Protein AF-A0A969ATD2-F1 (afdb_monomer)

Structure (mmCIF, N/CA/C/O backbone):
data_AF-A0A969ATD2-F1
#
_entry.id   AF-A0A969ATD2-F1
#
loop_
_atom_site.group_PDB
_atom_site.id
_atom_site.type_symbol
_atom_site.label_atom_id
_atom_site.label_alt_id
_atom_site.label_comp_id
_atom_site.label_asym_id
_atom_site.label_entity_id
_atom_site.label_seq_id
_atom_site.pdbx_PDB_ins_code
_atom_site.Cartn_x
_atom_site.Cartn_y
_atom_site.Cartn_z
_atom_site.occupancy
_atom_site.B_iso_or_equiv
_atom_site.auth_seq_id
_atom_site.auth_comp_id
_atom_site.auth_asym_id
_atom_site.auth_atom_id
_atom_site.pdbx_PDB_model_num
ATOM 1 N N . MET A 1 1 ? -11.709 9.352 9.802 1.00 92.75 1 MET A N 1
ATOM 2 C CA . MET A 1 1 ? -10.950 9.901 8.659 1.00 92.75 1 MET A CA 1
ATOM 3 C C . MET A 1 1 ? -9.500 9.445 8.725 1.00 92.75 1 MET A C 1
ATOM 5 O O . MET A 1 1 ? -8.956 9.326 9.821 1.00 92.75 1 MET A O 1
ATOM 9 N N . LEU A 1 2 ? -8.888 9.195 7.565 1.00 94.12 2 LEU A N 1
ATOM 10 C CA . LEU A 1 2 ? -7.448 8.973 7.433 1.00 94.12 2 LEU A CA 1
ATOM 11 C C . LEU A 1 2 ? -6.781 10.254 6.930 1.00 94.12 2 LEU A C 1
ATOM 13 O O . LEU A 1 2 ? -7.266 10.883 5.994 1.00 94.12 2 LEU A O 1
ATOM 17 N N . LEU A 1 3 ? -5.683 10.639 7.572 1.00 92.75 3 LEU A N 1
ATOM 18 C CA . LEU A 1 3 ? -4.898 11.820 7.231 1.00 92.75 3 LEU A CA 1
ATOM 19 C C . LEU A 1 3 ? -3.504 11.380 6.789 1.00 92.75 3 LEU A C 1
ATOM 21 O O . LEU A 1 3 ? -2.813 10.688 7.539 1.00 92.75 3 LEU A O 1
ATOM 25 N N . PHE A 1 4 ? -3.084 11.806 5.601 1.00 90.38 4 PHE A N 1
ATOM 26 C CA . PHE A 1 4 ? -1.745 11.556 5.073 1.00 90.38 4 PHE A CA 1
ATOM 27 C C . PHE A 1 4 ? -0.876 12.792 5.283 1.00 90.38 4 PHE A C 1
ATOM 29 O O . PHE A 1 4 ? -1.311 13.917 5.040 1.00 90.38 4 PHE A O 1
ATOM 36 N N . TYR A 1 5 ? 0.355 12.585 5.737 1.00 88.38 5 TYR A N 1
ATOM 37 C CA . TYR A 1 5 ? 1.335 13.650 5.898 1.00 88.38 5 TYR A CA 1
ATOM 38 C C . TYR A 1 5 ? 2.666 13.217 5.294 1.00 88.38 5 TYR A C 1
ATOM 40 O O . TYR A 1 5 ? 3.132 12.094 5.507 1.00 88.38 5 TYR A O 1
ATOM 48 N N . GLY A 1 6 ? 3.292 14.110 4.541 1.00 83.31 6 GLY A N 1
ATOM 49 C CA . GLY A 1 6 ? 4.495 13.809 3.783 1.00 83.31 6 GLY A CA 1
ATOM 50 C C . GLY A 1 6 ? 5.246 15.067 3.368 1.00 83.31 6 GLY A C 1
ATOM 51 O O . GLY A 1 6 ? 4.828 16.176 3.703 1.00 83.31 6 GLY A O 1
ATOM 52 N N . PRO A 1 7 ? 6.382 14.891 2.677 1.00 73.69 7 PRO A N 1
ATOM 53 C CA . PRO A 1 7 ? 7.202 16.002 2.212 1.00 73.69 7 PRO A CA 1
ATOM 54 C C . PRO A 1 7 ? 6.536 16.820 1.094 1.00 73.69 7 PRO A C 1
ATOM 56 O O . PRO A 1 7 ? 6.965 17.945 0.849 1.00 73.69 7 PRO A O 1
ATOM 59 N N . ASP A 1 8 ? 5.502 16.293 0.428 1.00 73.50 8 ASP A N 1
ATOM 60 C CA . ASP A 1 8 ? 4.806 16.977 -0.661 1.00 73.50 8 ASP A CA 1
ATOM 61 C C . ASP A 1 8 ? 3.296 16.662 -0.722 1.00 73.50 8 ASP A C 1
ATOM 63 O O . ASP A 1 8 ? 2.748 15.960 0.126 1.00 73.50 8 ASP A O 1
ATOM 67 N N . TYR A 1 9 ? 2.610 17.237 -1.717 1.00 66.38 9 TYR A N 1
ATOM 68 C CA . TYR A 1 9 ? 1.162 17.108 -1.932 1.00 66.38 9 TYR A CA 1
ATOM 69 C C . TYR A 1 9 ? 0.752 15.865 -2.743 1.00 66.38 9 TYR A C 1
ATOM 71 O O . TYR A 1 9 ? -0.420 15.731 -3.088 1.00 66.38 9 TYR A O 1
ATOM 79 N N . SER A 1 10 ? 1.698 14.993 -3.101 1.00 63.12 10 SER A N 1
ATOM 80 C CA . SER A 1 10 ? 1.471 13.846 -3.994 1.00 63.12 10 SER A CA 1
ATOM 81 C C . SER A 1 10 ? 1.462 12.491 -3.279 1.00 63.12 10 SER A C 1
ATOM 83 O O . SER A 1 10 ? 1.109 11.487 -3.890 1.00 63.12 10 SER A O 1
ATOM 85 N N . GLY A 1 11 ? 1.817 12.453 -1.992 1.00 71.12 11 GLY A N 1
ATOM 86 C CA . GLY A 1 11 ? 1.768 11.256 -1.156 1.00 71.12 11 GLY A CA 1
ATOM 87 C C . GLY A 1 11 ? 2.264 11.519 0.268 1.00 71.12 11 GLY A C 1
ATOM 88 O O . GLY A 1 11 ? 2.776 12.593 0.584 1.00 71.12 11 GLY A O 1
ATOM 89 N N . GLY A 1 12 ? 2.107 10.531 1.153 1.00 87.38 12 GLY A N 1
ATOM 90 C CA . GLY A 1 12 ? 2.513 10.631 2.561 1.00 87.38 12 GLY A CA 1
ATOM 91 C C . GLY A 1 12 ? 3.560 9.598 2.969 1.00 87.38 12 GLY A C 1
ATOM 92 O O . GLY A 1 12 ? 3.557 8.483 2.464 1.00 87.38 12 GLY A O 1
ATOM 93 N N . THR A 1 13 ? 4.419 9.925 3.934 1.00 91.50 13 THR A N 1
ATOM 94 C CA . THR A 1 13 ? 5.229 8.924 4.667 1.00 91.50 13 THR A CA 1
ATOM 95 C C . THR A 1 13 ? 4.660 8.639 6.053 1.00 91.50 13 THR A C 1
ATOM 97 O O . THR A 1 13 ? 5.118 7.735 6.745 1.00 91.50 13 THR A O 1
ATOM 100 N N . ARG A 1 14 ? 3.645 9.396 6.474 1.00 93.81 14 ARG A N 1
ATOM 101 C CA . ARG A 1 14 ? 2.952 9.236 7.750 1.00 93.81 14 ARG A CA 1
ATOM 102 C C . ARG A 1 14 ? 1.453 9.180 7.509 1.00 93.81 14 ARG A C 1
ATOM 104 O O . ARG A 1 14 ? 0.927 9.903 6.662 1.00 93.81 14 ARG A O 1
ATOM 111 N N . LEU A 1 15 ? 0.777 8.339 8.281 1.00 94.50 15 LEU A N 1
ATOM 112 C CA . LEU A 1 15 ? -0.668 8.163 8.230 1.00 94.50 15 LEU A CA 1
ATOM 113 C C . LEU A 1 15 ? -1.242 8.231 9.638 1.00 94.50 15 LEU A C 1
ATOM 115 O O . LEU A 1 15 ? -0.754 7.554 10.545 1.00 94.50 15 LEU A O 1
ATOM 119 N N . TYR A 1 16 ? -2.305 9.013 9.806 1.00 95.50 16 TYR A N 1
ATOM 120 C CA . TYR A 1 16 ? -2.999 9.175 11.077 1.00 95.50 16 TYR A CA 1
ATOM 121 C C . TYR A 1 16 ? -4.475 8.804 10.957 1.00 95.50 16 TYR A C 1
ATOM 123 O O . TYR A 1 16 ? -5.169 9.249 10.045 1.00 95.50 16 TYR A O 1
ATOM 131 N N . GLY A 1 17 ? -4.950 8.001 11.906 1.00 96.56 17 GLY A N 1
ATOM 132 C CA . GLY A 1 17 ? -6.370 7.767 12.125 1.00 96.56 17 GLY A CA 1
ATOM 133 C C . GLY A 1 17 ? -6.936 8.849 13.036 1.00 96.56 17 GLY A C 1
ATOM 134 O O . GLY A 1 17 ? -6.411 9.083 14.129 1.00 96.56 17 GLY A O 1
ATOM 135 N N . TYR A 1 18 ? -8.009 9.493 12.594 1.00 96.12 18 TYR A N 1
ATOM 136 C CA . TYR A 1 18 ? -8.690 10.555 13.325 1.00 96.12 18 TYR A CA 1
ATOM 137 C C . TYR A 1 18 ? -10.193 10.284 13.382 1.00 96.12 18 TYR A C 1
ATOM 139 O O . TYR A 1 18 ? -10.817 9.979 12.360 1.00 96.12 18 TYR A O 1
ATOM 147 N N . ASP A 1 19 ? -10.772 10.397 14.573 1.00 94.56 19 ASP A N 1
ATOM 148 C CA . ASP A 1 19 ? -12.217 10.371 14.771 1.00 94.56 19 ASP A CA 1
ATOM 149 C C . ASP A 1 19 ? -12.763 11.795 14.641 1.00 94.56 19 ASP A C 1
ATOM 151 O O . ASP A 1 19 ? -12.475 12.664 15.462 1.00 94.56 19 ASP A O 1
ATOM 155 N N . GLU A 1 20 ? -13.537 12.036 13.585 1.00 93.19 20 GLU A N 1
ATOM 156 C CA . GLU A 1 20 ? -14.122 13.350 13.311 1.00 93.19 20 GLU A CA 1
ATOM 157 C C . GLU A 1 20 ? -15.238 13.719 14.286 1.00 93.19 20 GLU A C 1
ATOM 159 O O . GLU A 1 20 ? -15.410 14.898 14.593 1.00 93.19 20 GLU A O 1
ATOM 164 N N . ALA A 1 21 ? -15.990 12.733 14.780 1.00 95.06 21 ALA A N 1
ATOM 165 C CA . ALA A 1 21 ? -17.143 12.982 15.634 1.00 95.06 21 ALA A CA 1
ATOM 166 C C . ALA A 1 21 ? -16.700 13.433 17.027 1.00 95.06 21 ALA A C 1
ATOM 168 O O . ALA A 1 21 ? -17.289 14.342 17.612 1.00 95.06 21 ALA A O 1
ATOM 169 N N . THR A 1 22 ? -15.647 12.809 17.550 1.00 96.62 22 THR A N 1
ATOM 170 C CA . THR A 1 22 ? -15.077 13.143 18.863 1.00 96.62 22 THR A CA 1
ATOM 171 C C . THR A 1 22 ? -13.928 14.141 18.781 1.00 96.62 22 THR A C 1
ATOM 173 O O . THR A 1 22 ? -13.467 14.627 19.812 1.00 96.62 22 THR A O 1
ATOM 176 N N . GLN A 1 23 ? -13.457 14.442 17.571 1.00 94.38 23 GLN A N 1
ATOM 177 C CA . GLN A 1 23 ? -12.262 15.232 17.305 1.00 94.38 23 GLN A CA 1
ATOM 178 C C . GLN A 1 23 ? -10.976 14.663 17.930 1.00 94.38 23 GLN A C 1
ATOM 180 O O . GLN A 1 23 ? -10.060 15.411 18.283 1.00 94.38 23 GLN A O 1
ATOM 185 N N . THR A 1 24 ? -10.878 13.337 18.066 1.00 96.56 24 THR A N 1
ATOM 186 C CA . THR A 1 24 ? -9.739 12.687 18.730 1.00 96.56 24 THR A CA 1
ATOM 187 C C . THR A 1 24 ? -8.806 11.967 17.770 1.00 96.56 24 THR A C 1
ATOM 189 O O . THR A 1 24 ? -9.228 11.251 16.864 1.00 96.56 24 THR A O 1
ATOM 192 N N . TYR A 1 25 ? -7.509 12.082 18.046 1.00 95.88 25 TYR A N 1
ATOM 193 C CA . TYR A 1 25 ? -6.490 11.207 17.479 1.00 95.88 25 TYR A CA 1
ATOM 194 C C . TYR A 1 25 ? -6.705 9.755 17.931 1.00 95.88 25 TYR A C 1
ATOM 196 O O . TYR A 1 25 ? -6.859 9.498 19.125 1.00 95.88 25 TYR A O 1
ATOM 204 N N . LEU A 1 26 ? -6.668 8.813 16.985 1.00 96.06 26 LEU A N 1
ATOM 205 C CA . LEU A 1 26 ? -6.822 7.381 17.256 1.00 96.06 26 LEU A CA 1
ATOM 206 C C . LEU A 1 26 ? -5.479 6.651 17.221 1.00 96.06 26 LEU A C 1
ATOM 208 O O . LEU A 1 26 ? -5.151 5.881 18.123 1.00 96.06 26 LEU A O 1
ATOM 212 N N . TYR A 1 27 ? -4.707 6.858 16.155 1.00 96.25 27 TYR A N 1
ATOM 213 C CA . TYR A 1 27 ? -3.415 6.210 15.952 1.00 96.25 27 TYR A CA 1
ATOM 214 C C . TYR A 1 27 ? -2.593 6.914 14.872 1.00 96.25 27 TYR A C 1
ATOM 216 O O . TYR A 1 27 ? -3.111 7.696 14.078 1.00 96.25 27 TYR A O 1
ATOM 224 N N . GLY A 1 28 ? -1.310 6.567 14.807 1.00 95.62 28 GLY A N 1
ATOM 225 C CA . GLY A 1 28 ? -0.358 7.078 13.837 1.00 95.62 28 GLY A CA 1
ATOM 226 C C . GLY A 1 28 ? 0.624 5.990 13.444 1.00 95.62 28 GLY A C 1
ATOM 227 O O . GLY A 1 28 ? 1.033 5.188 14.286 1.00 95.62 28 GLY A O 1
ATOM 228 N N . LEU A 1 29 ? 0.958 5.952 12.161 1.00 95.56 29 LEU A N 1
ATOM 229 C CA . LEU A 1 29 ? 1.943 5.057 11.573 1.00 95.56 29 LEU A CA 1
ATOM 230 C C . LEU A 1 29 ? 2.963 5.896 10.806 1.00 95.56 29 LEU A C 1
ATOM 232 O O . LEU A 1 29 ? 2.588 6.786 10.040 1.00 95.56 29 LEU A O 1
ATOM 236 N N . ASP A 1 30 ? 4.242 5.607 11.028 1.00 93.75 30 ASP A N 1
ATOM 237 C CA . ASP A 1 30 ? 5.365 6.299 10.403 1.00 93.75 30 ASP A CA 1
ATOM 238 C C . ASP A 1 30 ? 6.145 5.324 9.519 1.00 93.75 30 ASP A C 1
ATOM 240 O O . ASP A 1 30 ? 6.698 4.333 10.001 1.00 93.75 30 ASP A O 1
ATOM 244 N N . PHE A 1 31 ? 6.165 5.609 8.221 1.00 92.25 31 PHE A N 1
ATOM 245 C CA . PHE A 1 31 ? 6.789 4.791 7.190 1.00 92.25 31 PHE A CA 1
ATOM 246 C C . PHE A 1 31 ? 8.096 5.387 6.668 1.00 92.25 31 PHE A C 1
ATOM 248 O O . PHE A 1 31 ? 8.639 4.867 5.700 1.00 92.25 31 PHE A O 1
ATOM 255 N N . GLN A 1 32 ? 8.649 6.437 7.288 1.00 90.62 32 GLN A N 1
ATOM 256 C CA . GLN A 1 32 ? 9.899 7.055 6.813 1.00 90.62 32 GLN A CA 1
ATOM 257 C C . GLN A 1 32 ? 11.050 6.050 6.670 1.00 90.62 32 GLN A C 1
ATOM 259 O O . GLN A 1 32 ? 11.787 6.091 5.691 1.00 90.62 32 GLN A O 1
ATOM 264 N N . ASN A 1 33 ? 11.166 5.094 7.595 1.00 90.00 33 ASN A N 1
ATOM 265 C CA . ASN A 1 33 ? 12.205 4.058 7.533 1.00 90.00 33 ASN A CA 1
ATOM 266 C C . ASN A 1 33 ? 11.979 3.020 6.417 1.00 90.00 33 ASN A C 1
ATOM 268 O O . ASN A 1 33 ? 12.858 2.203 6.167 1.00 90.00 33 ASN A O 1
ATOM 272 N N . TYR A 1 34 ? 10.815 3.043 5.768 1.00 88.12 34 TYR A N 1
ATOM 273 C CA . TYR A 1 34 ? 10.432 2.167 4.659 1.00 88.12 34 TYR A CA 1
ATOM 274 C C . TYR A 1 34 ? 10.319 2.934 3.335 1.00 88.12 34 TYR A C 1
ATOM 276 O O . TYR A 1 34 ? 9.892 2.366 2.337 1.00 88.12 34 TYR A O 1
ATOM 284 N N . GLN A 1 35 ? 10.696 4.218 3.318 1.00 90.31 35 GLN A N 1
ATOM 285 C CA . GLN A 1 35 ? 10.637 5.059 2.122 1.00 90.31 35 GLN A CA 1
ATOM 286 C C . GLN A 1 35 ? 11.601 4.576 1.031 1.00 90.31 35 GLN A C 1
ATOM 288 O O . GLN A 1 35 ? 11.345 4.784 -0.146 1.00 90.31 35 GLN A O 1
ATOM 293 N N . PHE A 1 36 ? 12.697 3.916 1.394 1.00 92.69 36 PHE A N 1
ATOM 294 C CA . PHE A 1 36 ? 13.665 3.408 0.430 1.00 92.69 36 PHE A CA 1
ATOM 295 C C . PHE A 1 36 ? 13.822 1.906 0.592 1.00 92.69 36 PHE A C 1
ATOM 297 O O . PHE A 1 36 ? 13.868 1.393 1.714 1.00 92.69 36 PHE A O 1
ATOM 304 N N . ALA A 1 37 ? 13.953 1.202 -0.532 1.00 92.19 37 ALA A N 1
ATOM 305 C CA . ALA A 1 37 ? 14.383 -0.184 -0.482 1.00 92.19 37 ALA A CA 1
ATOM 306 C C . ALA A 1 37 ? 15.806 -0.271 0.105 1.00 92.19 37 ALA A C 1
ATOM 308 O O . ALA A 1 37 ? 16.576 0.685 -0.030 1.00 92.19 37 ALA A O 1
ATOM 309 N N . PRO A 1 38 ? 16.198 -1.405 0.714 1.00 92.19 38 PRO A N 1
ATOM 310 C CA . PRO A 1 38 ? 17.570 -1.595 1.193 1.00 92.19 38 PRO A CA 1
ATOM 311 C C . PRO A 1 38 ? 18.631 -1.451 0.094 1.00 92.19 38 PRO A C 1
ATOM 313 O O . PRO A 1 38 ? 19.776 -1.116 0.382 1.00 92.19 38 PRO A O 1
ATOM 316 N N . ASP A 1 39 ? 18.243 -1.713 -1.155 1.00 94.00 39 ASP A N 1
ATOM 317 C CA . ASP A 1 39 ? 19.070 -1.575 -2.345 1.00 94.00 39 ASP A CA 1
ATOM 318 C C . ASP A 1 39 ? 18.239 -0.922 -3.455 1.00 94.00 39 ASP A C 1
ATOM 320 O O . ASP A 1 39 ? 17.134 -1.380 -3.751 1.00 94.00 39 ASP A O 1
ATOM 324 N N . ASN A 1 40 ? 18.766 0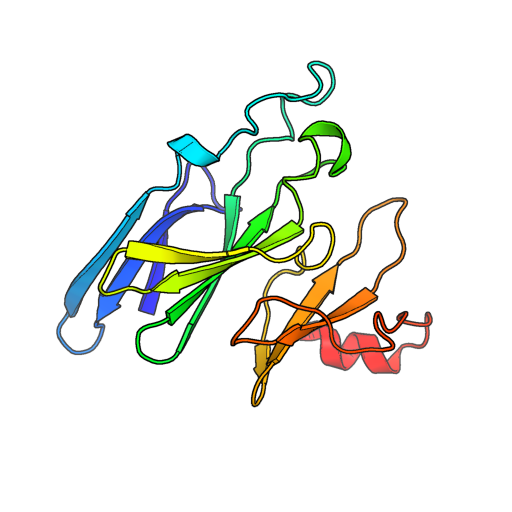.145 -4.053 1.00 95.19 40 ASN A N 1
ATOM 325 C CA . ASN A 1 40 ? 18.124 0.873 -5.144 1.00 95.19 40 ASN A CA 1
ATOM 326 C C . ASN A 1 40 ? 19.127 1.094 -6.272 1.00 95.19 40 ASN A C 1
ATOM 328 O O . ASN A 1 40 ? 20.327 1.221 -6.024 1.00 95.19 40 ASN A O 1
ATOM 332 N N . ASP A 1 41 ? 18.627 1.191 -7.500 1.00 96.00 41 ASP A N 1
ATOM 333 C CA . ASP A 1 41 ? 19.448 1.594 -8.636 1.00 96.00 41 ASP A CA 1
ATOM 334 C C . ASP A 1 41 ? 19.905 3.055 -8.449 1.00 96.00 41 ASP A C 1
ATOM 336 O O . ASP A 1 41 ? 19.057 3.953 -8.391 1.00 96.00 41 ASP A O 1
ATOM 340 N N . PRO A 1 42 ? 21.222 3.331 -8.361 1.00 94.69 42 PRO A N 1
ATOM 341 C CA . PRO A 1 42 ? 21.722 4.692 -8.195 1.00 94.69 42 PRO A CA 1
ATOM 342 C C . PRO A 1 42 ? 21.309 5.639 -9.326 1.00 94.69 42 PRO A C 1
ATOM 344 O O . PRO A 1 42 ? 21.240 6.844 -9.100 1.00 94.69 42 PRO A O 1
ATOM 347 N N . ALA A 1 43 ? 21.043 5.119 -10.531 1.00 95.62 43 ALA A N 1
ATOM 348 C CA . ALA A 1 43 ? 20.606 5.930 -11.665 1.00 95.62 43 ALA A CA 1
ATOM 349 C C . ALA A 1 43 ? 19.177 6.475 -11.498 1.00 95.62 43 ALA A C 1
ATOM 351 O O . ALA A 1 43 ? 18.843 7.491 -12.102 1.00 95.62 43 ALA A O 1
ATOM 352 N N . ASP A 1 44 ? 18.365 5.828 -10.660 1.00 95.81 44 ASP A N 1
ATOM 353 C CA . ASP A 1 44 ? 16.950 6.141 -10.455 1.00 95.81 44 ASP A CA 1
ATOM 354 C C . ASP A 1 44 ? 16.661 6.680 -9.040 1.00 95.81 44 ASP A C 1
ATOM 356 O O . ASP A 1 44 ? 15.500 6.772 -8.637 1.00 95.81 44 ASP A O 1
ATOM 360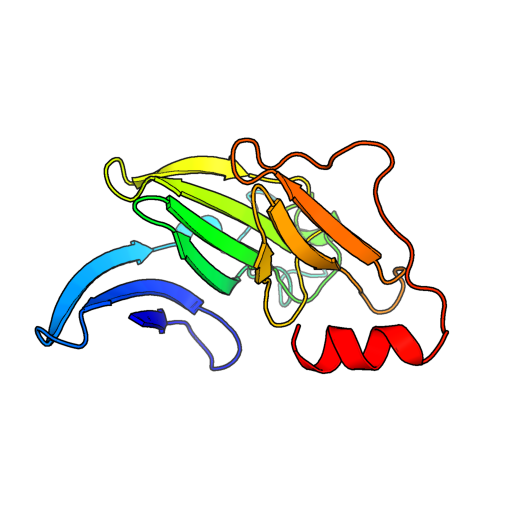 N N . ILE A 1 45 ? 17.698 7.030 -8.268 1.00 92.75 45 ILE A N 1
ATOM 361 C CA . ILE A 1 45 ? 17.585 7.342 -6.832 1.00 92.75 45 ILE A CA 1
ATOM 362 C C . ILE A 1 45 ? 16.591 8.475 -6.520 1.00 92.75 45 ILE A C 1
ATOM 364 O O . ILE A 1 45 ? 15.932 8.453 -5.482 1.00 92.75 45 ILE A O 1
ATOM 368 N N . ASP A 1 46 ? 16.427 9.417 -7.448 1.00 92.44 46 ASP A N 1
ATOM 369 C CA . ASP A 1 46 ? 15.512 10.555 -7.319 1.00 92.44 46 ASP A CA 1
ATOM 370 C C . ASP A 1 46 ? 14.026 10.166 -7.473 1.00 92.44 46 ASP A C 1
ATOM 372 O O . ASP A 1 46 ? 13.148 10.998 -7.253 1.00 92.44 46 ASP A O 1
ATOM 376 N N . PHE A 1 47 ? 13.725 8.916 -7.854 1.00 92.88 47 PHE A N 1
ATOM 377 C CA . PHE A 1 47 ? 12.370 8.443 -8.177 1.00 92.88 47 PHE A CA 1
ATOM 378 C C . PHE A 1 47 ? 11.935 7.179 -7.421 1.00 92.88 47 PHE A C 1
ATOM 380 O O . PHE A 1 47 ? 10.840 6.663 -7.674 1.00 92.88 47 PHE A O 1
ATOM 387 N N . VAL A 1 48 ? 12.781 6.646 -6.537 1.00 94.38 48 VAL A N 1
ATOM 388 C CA . VAL A 1 48 ? 12.524 5.405 -5.773 1.00 94.38 48 VAL A CA 1
ATOM 389 C C . VAL A 1 48 ? 11.960 5.651 -4.376 1.00 94.38 48 VAL A C 1
ATOM 391 O O . VAL A 1 48 ? 11.760 4.701 -3.620 1.00 94.38 48 VAL A O 1
ATOM 394 N N . ASP A 1 49 ? 11.696 6.907 -4.019 1.00 92.12 49 ASP A N 1
ATOM 395 C CA . ASP A 1 49 ? 11.163 7.249 -2.711 1.00 92.12 49 ASP A CA 1
ATOM 396 C C . ASP A 1 49 ? 9.684 6.835 -2.598 1.00 92.12 49 ASP A C 1
ATOM 398 O O . ASP A 1 49 ? 8.774 7.425 -3.179 1.00 92.12 49 ASP A O 1
ATOM 402 N N . GLN A 1 50 ? 9.444 5.756 -1.860 1.00 91.62 50 GLN A N 1
ATOM 403 C CA . GLN A 1 50 ? 8.128 5.169 -1.663 1.00 91.62 50 GLN A CA 1
ATOM 404 C C . GLN A 1 50 ? 7.252 6.029 -0.774 1.00 91.62 50 GLN A C 1
ATOM 406 O O . GLN A 1 50 ? 7.644 6.492 0.299 1.00 91.62 50 GLN A O 1
ATOM 411 N N . ARG A 1 51 ? 6.006 6.167 -1.208 1.00 91.75 51 ARG A N 1
ATOM 412 C CA . ARG A 1 51 ? 4.975 6.928 -0.519 1.00 91.75 51 ARG A CA 1
ATOM 413 C C . ARG A 1 51 ? 3.736 6.080 -0.352 1.00 91.75 51 ARG A C 1
ATOM 415 O O . ARG A 1 51 ? 3.525 5.082 -1.041 1.00 91.75 51 ARG A O 1
ATOM 422 N N . ILE A 1 52 ? 2.918 6.504 0.595 1.00 93.25 52 ILE A N 1
ATOM 423 C CA . ILE A 1 52 ? 1.547 6.056 0.722 1.00 93.25 52 ILE A CA 1
ATOM 424 C C . ILE A 1 52 ? 0.724 6.819 -0.313 1.00 93.25 52 ILE A C 1
ATOM 426 O O . ILE A 1 52 ? 0.606 8.044 -0.222 1.00 93.25 52 ILE A O 1
ATOM 430 N N . ASN A 1 53 ? 0.156 6.080 -1.262 1.00 90.88 53 ASN A N 1
ATOM 431 C CA . ASN A 1 53 ? -0.671 6.633 -2.335 1.00 90.88 53 ASN A CA 1
ATOM 432 C C . ASN A 1 53 ? -2.151 6.653 -1.940 1.00 90.88 53 ASN A C 1
ATOM 434 O O . ASN A 1 53 ? -2.866 7.604 -2.231 1.00 90.88 53 ASN A O 1
ATOM 438 N N . TRP A 1 54 ? -2.601 5.604 -1.248 1.00 94.56 54 TRP A N 1
ATOM 439 C CA . TRP A 1 54 ? -3.972 5.465 -0.766 1.00 94.56 54 TRP A CA 1
ATOM 440 C C . TRP A 1 54 ? -4.016 4.561 0.462 1.00 94.56 54 TRP A C 1
ATOM 442 O O . TRP A 1 54 ? -3.111 3.748 0.673 1.00 94.56 54 TRP A O 1
ATOM 452 N N . ALA A 1 55 ? -5.075 4.670 1.257 1.00 96.19 55 ALA A N 1
ATOM 453 C CA . ALA A 1 55 ? -5.357 3.721 2.319 1.00 96.19 55 ALA A CA 1
ATOM 454 C C . ALA A 1 55 ? -6.852 3.665 2.632 1.00 96.19 55 ALA A C 1
ATOM 456 O O . ALA A 1 55 ? -7.543 4.675 2.545 1.00 96.19 55 ALA A O 1
ATOM 457 N N . GLU A 1 56 ? -7.312 2.499 3.075 1.00 97.44 56 GLU A N 1
ATOM 458 C CA . GLU A 1 56 ? -8.667 2.276 3.585 1.00 97.44 56 GLU A CA 1
ATOM 459 C C . GLU A 1 56 ? -8.606 1.448 4.863 1.00 97.44 56 GLU A C 1
ATOM 461 O O . GLU A 1 56 ? -7.757 0.565 5.013 1.00 97.44 56 GLU A O 1
ATOM 466 N N . GLN A 1 57 ? -9.533 1.709 5.780 1.00 97.31 57 GLN A N 1
ATOM 467 C CA . GLN A 1 57 ? -9.653 0.966 7.030 1.00 97.31 57 GLN A CA 1
ATOM 468 C C . GLN A 1 57 ? -10.947 0.145 7.039 1.00 97.31 57 GLN A C 1
ATOM 470 O O . GLN A 1 57 ? -12.033 0.691 6.869 1.00 97.31 57 GLN A O 1
ATOM 475 N N . GLU A 1 58 ? -10.842 -1.151 7.337 1.00 97.56 58 GLU A N 1
ATOM 476 C CA . GLU A 1 58 ? -11.989 -2.027 7.598 1.00 97.56 58 GLU A CA 1
ATOM 477 C C . GLU A 1 58 ? -11.837 -2.660 8.984 1.00 97.56 58 GLU A C 1
ATOM 479 O O . GLU A 1 58 ? -10.971 -3.504 9.233 1.00 97.56 58 GLU A O 1
ATOM 484 N N . GLY A 1 59 ? -12.658 -2.204 9.932 1.00 95.75 59 GLY A N 1
ATOM 485 C CA . GLY A 1 59 ? -12.545 -2.612 11.329 1.00 95.75 59 GLY A CA 1
ATOM 486 C C . GLY A 1 59 ? -11.170 -2.268 11.909 1.00 95.75 59 GLY A C 1
ATOM 487 O O . GLY A 1 59 ? -10.827 -1.096 12.056 1.00 95.75 59 GLY A O 1
ATOM 488 N N . ASN A 1 60 ? -10.396 -3.296 12.263 1.00 97.25 60 ASN A N 1
ATOM 489 C CA . ASN A 1 60 ? -9.061 -3.146 12.851 1.00 97.25 60 ASN A CA 1
ATOM 490 C C . ASN A 1 60 ? -7.917 -3.269 11.835 1.00 97.25 60 ASN A C 1
ATOM 492 O O . ASN A 1 60 ? -6.757 -3.210 12.234 1.00 97.25 60 ASN A O 1
ATOM 496 N N . ILE A 1 61 ? -8.218 -3.485 10.556 1.00 98.44 61 ILE A N 1
ATOM 497 C CA . ILE A 1 61 ? -7.202 -3.674 9.523 1.00 98.44 61 ILE A CA 1
ATOM 498 C C . ILE A 1 61 ? -7.134 -2.411 8.676 1.00 98.44 61 ILE A C 1
ATOM 500 O O . ILE A 1 61 ? -8.155 -1.894 8.222 1.00 98.44 61 ILE A O 1
ATOM 504 N N . LEU A 1 62 ? -5.917 -1.919 8.480 1.00 98.44 62 LEU A N 1
ATOM 505 C CA . LEU A 1 62 ? -5.610 -0.828 7.572 1.00 98.44 62 LEU A CA 1
ATOM 506 C C . LEU A 1 62 ? -4.915 -1.397 6.338 1.00 98.44 62 LEU A C 1
ATOM 508 O O . LEU A 1 62 ? -3.875 -2.039 6.463 1.00 98.44 62 LEU A O 1
ATOM 512 N N . TYR A 1 63 ? -5.477 -1.139 5.165 1.00 98.44 63 TYR A N 1
ATOM 513 C CA . TYR A 1 63 ? -4.900 -1.505 3.877 1.00 98.44 63 TYR A CA 1
ATOM 514 C C . TYR A 1 63 ? -4.254 -0.269 3.269 1.00 98.44 63 TYR A C 1
ATOM 516 O O . TYR A 1 63 ? -4.869 0.794 3.248 1.00 98.44 63 TYR A O 1
ATOM 524 N N . ILE A 1 64 ? -3.015 -0.391 2.808 1.00 97.38 64 ILE A N 1
ATOM 525 C CA . ILE A 1 64 ? -2.197 0.745 2.378 1.00 97.38 64 ILE A CA 1
ATOM 526 C C . ILE A 1 64 ? -1.594 0.437 1.018 1.00 97.38 64 ILE A C 1
ATOM 528 O O . ILE A 1 64 ? -0.966 -0.605 0.858 1.00 97.38 64 ILE A O 1
ATOM 532 N N . SER A 1 65 ? -1.756 1.352 0.065 1.00 96.19 65 SER A N 1
ATOM 533 C CA . SER A 1 65 ? -1.069 1.314 -1.221 1.00 96.19 65 SER A CA 1
ATOM 534 C C . SER A 1 65 ? 0.241 2.072 -1.146 1.00 96.19 65 SER A C 1
ATOM 536 O O . SER A 1 65 ? 0.264 3.244 -0.768 1.00 96.19 65 SER A O 1
ATOM 538 N N . HIS A 1 66 ? 1.309 1.405 -1.565 1.00 94.62 66 HIS A N 1
ATOM 539 C CA . HIS A 1 66 ? 2.661 1.936 -1.610 1.00 94.62 66 HIS A CA 1
ATOM 540 C C . HIS A 1 66 ? 3.132 2.068 -3.054 1.00 94.62 66 HIS A C 1
ATOM 542 O O . HIS A 1 66 ? 2.916 1.163 -3.864 1.00 94.62 66 HIS A O 1
ATOM 548 N N . GLY A 1 67 ? 3.830 3.154 -3.371 1.00 93.88 67 GLY A N 1
ATOM 549 C CA . GLY A 1 67 ? 4.497 3.272 -4.660 1.00 93.88 67 GLY A CA 1
ATOM 550 C C . GLY A 1 67 ? 5.442 4.459 -4.772 1.00 93.88 67 GLY A C 1
ATOM 551 O O . GLY A 1 67 ? 5.492 5.321 -3.900 1.00 93.88 67 GLY A O 1
ATOM 552 N N . HIS A 1 68 ? 6.195 4.467 -5.863 1.00 93.56 68 HIS A N 1
ATOM 553 C CA . HIS A 1 68 ? 7.109 5.521 -6.281 1.00 93.56 68 HIS A CA 1
ATOM 554 C C . HIS A 1 68 ? 7.102 5.641 -7.817 1.00 93.56 68 HIS A C 1
ATOM 556 O O . HIS A 1 68 ? 6.579 4.777 -8.531 1.00 93.56 68 HIS A O 1
ATOM 562 N N . ASN A 1 69 ? 7.694 6.713 -8.344 1.00 90.81 69 ASN A N 1
ATOM 563 C CA . ASN A 1 69 ? 7.505 7.158 -9.730 1.00 90.81 69 ASN A CA 1
ATOM 564 C C . ASN A 1 69 ? 8.553 6.607 -10.720 1.00 90.81 69 ASN A C 1
ATOM 566 O O . ASN A 1 69 ? 8.980 7.312 -11.630 1.00 90.81 69 ASN A O 1
ATOM 570 N N . THR A 1 70 ? 8.972 5.347 -10.563 1.00 93.62 70 THR A N 1
ATOM 571 C CA . THR A 1 70 ? 9.841 4.654 -11.536 1.00 93.62 70 THR A CA 1
ATOM 572 C C . THR A 1 70 ? 9.565 3.148 -11.561 1.00 93.62 70 THR A C 1
ATOM 574 O O . THR A 1 70 ? 8.662 2.650 -10.893 1.00 93.62 70 THR A O 1
ATOM 577 N N . TYR A 1 71 ? 10.327 2.392 -12.341 1.00 92.94 71 TYR A N 1
ATOM 578 C CA . TYR A 1 71 ? 10.168 0.951 -12.488 1.00 92.94 71 TYR A CA 1
ATOM 579 C C . TYR A 1 71 ? 10.434 0.200 -11.176 1.00 92.94 71 TYR A C 1
ATOM 581 O O . TYR A 1 71 ? 11.371 0.507 -10.443 1.00 92.94 71 TYR A O 1
ATOM 589 N N . ALA A 1 72 ? 9.671 -0.866 -10.903 1.00 92.12 72 ALA A N 1
ATOM 590 C CA . ALA A 1 72 ? 9.882 -1.683 -9.699 1.00 92.12 72 ALA A CA 1
ATOM 591 C C . ALA A 1 72 ? 11.279 -2.312 -9.624 1.00 92.12 72 ALA A C 1
ATOM 593 O O . ALA A 1 72 ? 11.789 -2.561 -8.535 1.00 92.12 72 ALA A O 1
ATOM 594 N N . ARG A 1 73 ? 11.931 -2.556 -10.768 1.00 93.00 73 ARG A N 1
ATOM 595 C CA . ARG A 1 73 ? 13.315 -3.056 -10.797 1.00 93.00 73 ARG A CA 1
ATOM 596 C C . ARG A 1 73 ? 14.290 -2.122 -10.071 1.00 93.00 73 ARG A C 1
ATOM 598 O O . ARG A 1 73 ? 15.236 -2.619 -9.465 1.00 93.00 73 ARG A O 1
ATOM 605 N N . SER A 1 74 ? 14.024 -0.816 -10.092 1.00 95.44 74 SER A N 1
ATOM 606 C CA . SER A 1 74 ? 14.870 0.224 -9.505 1.00 95.44 74 SER A CA 1
ATOM 607 C C . SER A 1 74 ? 14.870 0.189 -7.975 1.00 95.44 74 SER A C 1
ATOM 609 O O . SER A 1 74 ? 15.808 0.681 -7.364 1.00 95.44 74 SER A O 1
ATOM 611 N N . SER A 1 75 ? 13.869 -0.451 -7.361 1.00 95.31 75 SER A N 1
ATOM 612 C CA . SER A 1 75 ? 13.725 -0.647 -5.910 1.00 95.31 75 SER A CA 1
ATOM 613 C C . SER A 1 75 ? 13.617 -2.131 -5.525 1.00 95.31 75 SER A C 1
ATOM 615 O O . SER A 1 75 ? 13.026 -2.489 -4.505 1.00 95.31 75 SER A O 1
ATOM 617 N N . ARG A 1 76 ? 14.137 -3.033 -6.373 1.00 93.50 76 ARG A N 1
ATOM 618 C CA . ARG A 1 76 ? 14.118 -4.499 -6.163 1.00 93.50 76 ARG A CA 1
ATOM 619 C C . ARG A 1 76 ? 12.723 -5.082 -5.903 1.00 93.50 76 ARG A C 1
ATOM 621 O O . ARG A 1 76 ? 12.574 -6.057 -5.173 1.00 93.50 76 ARG A O 1
ATOM 628 N N . GLY A 1 77 ? 11.703 -4.514 -6.536 1.00 90.94 77 GLY A N 1
ATOM 629 C CA . GLY A 1 77 ? 10.316 -4.949 -6.403 1.00 90.94 77 GLY A CA 1
ATOM 630 C C . GLY A 1 77 ? 9.523 -4.174 -5.355 1.00 90.94 77 GLY A C 1
ATOM 631 O O . GLY A 1 77 ? 8.329 -4.414 -5.218 1.00 90.94 77 GLY A O 1
ATOM 632 N N . MET A 1 78 ? 10.100 -3.213 -4.639 1.00 93.12 78 MET A N 1
ATOM 633 C CA . MET A 1 78 ? 9.339 -2.410 -3.681 1.00 93.12 78 MET A CA 1
ATOM 634 C C . MET A 1 78 ? 8.595 -1.258 -4.381 1.00 93.12 78 MET A C 1
ATOM 636 O O . MET A 1 78 ? 8.786 -0.087 -4.075 1.00 93.12 78 MET A O 1
ATOM 640 N N . ASN A 1 79 ? 7.729 -1.588 -5.343 1.00 95.44 79 ASN A N 1
ATOM 641 C CA . ASN A 1 79 ? 6.844 -0.619 -5.984 1.00 95.44 79 ASN A CA 1
ATOM 642 C C . ASN A 1 79 ? 5.451 -1.187 -6.263 1.00 95.44 79 ASN A C 1
ATOM 644 O O . ASN A 1 79 ? 5.305 -2.358 -6.628 1.00 95.44 79 ASN A O 1
ATOM 648 N N . ALA A 1 80 ? 4.450 -0.312 -6.172 1.00 95.56 80 ALA A N 1
ATOM 649 C CA . ALA A 1 80 ? 3.069 -0.559 -6.558 1.00 95.56 80 ALA A CA 1
ATOM 650 C C . ALA A 1 80 ? 2.456 -1.798 -5.881 1.00 95.56 80 ALA A C 1
ATOM 652 O O . ALA A 1 80 ? 1.990 -2.718 -6.557 1.00 95.56 80 ALA A O 1
ATOM 653 N N . TYR A 1 81 ? 2.485 -1.845 -4.550 1.00 96.94 81 TYR A N 1
ATOM 654 C CA . TYR A 1 81 ? 2.014 -2.981 -3.750 1.00 96.94 81 TYR A CA 1
ATOM 655 C C . TYR A 1 81 ? 1.093 -2.536 -2.609 1.00 96.94 81 TYR A C 1
ATOM 657 O O . TYR A 1 81 ? 1.056 -1.361 -2.240 1.00 96.94 81 TYR A O 1
ATOM 665 N N . LEU A 1 82 ? 0.354 -3.489 -2.039 1.00 97.94 82 LEU A N 1
ATOM 666 C CA . LEU A 1 82 ? -0.489 -3.285 -0.865 1.00 97.94 82 LEU A CA 1
ATOM 667 C C . LEU A 1 82 ? 0.127 -3.911 0.389 1.00 97.94 82 LEU A C 1
ATOM 669 O O . LEU A 1 82 ? 0.695 -5.000 0.325 1.00 97.94 82 LEU A O 1
ATOM 673 N N . THR A 1 83 ? -0.078 -3.275 1.539 1.00 98.00 83 THR A N 1
ATOM 674 C CA . THR A 1 83 ? 0.176 -3.861 2.863 1.00 98.00 83 THR A CA 1
ATOM 675 C C . THR A 1 83 ? -1.104 -3.834 3.686 1.00 98.00 83 THR A C 1
ATOM 677 O O . THR A 1 83 ? -1.765 -2.798 3.749 1.00 98.00 83 THR A O 1
ATOM 680 N N . ALA A 1 84 ? -1.434 -4.939 4.355 1.00 98.62 84 ALA A N 1
ATOM 681 C CA . ALA A 1 84 ? -2.434 -4.950 5.420 1.00 98.62 84 ALA A CA 1
ATOM 682 C C . ALA A 1 84 ? -1.746 -4.873 6.781 1.00 98.62 84 ALA A C 1
ATOM 684 O O . ALA A 1 84 ? -0.823 -5.637 7.056 1.00 98.62 84 ALA A O 1
ATOM 685 N N . ILE A 1 85 ? -2.206 -3.974 7.646 1.00 98.50 85 ILE A N 1
ATOM 686 C CA . ILE A 1 85 ? -1.661 -3.759 8.987 1.00 98.50 85 ILE A CA 1
ATOM 687 C C . ILE A 1 85 ? -2.769 -3.949 10.009 1.00 98.50 85 ILE A C 1
ATOM 689 O O . ILE A 1 85 ? -3.824 -3.322 9.923 1.00 98.50 85 ILE A O 1
ATOM 693 N N . ASP A 1 86 ? -2.505 -4.767 11.021 1.00 98.31 86 ASP A N 1
ATOM 694 C CA . ASP A 1 86 ? -3.373 -4.863 12.185 1.00 98.31 86 ASP A CA 1
ATOM 695 C C . ASP A 1 86 ? -3.147 -3.657 13.106 1.00 98.31 86 ASP A C 1
ATOM 697 O O . ASP A 1 86 ? -2.070 -3.456 13.668 1.00 98.31 86 ASP A O 1
ATOM 701 N N . LEU A 1 87 ? -4.176 -2.837 13.298 1.00 97.69 87 LEU A N 1
ATOM 702 C CA . LEU A 1 87 ? -4.078 -1.594 14.058 1.00 97.69 87 LEU A CA 1
ATOM 703 C C . LEU A 1 87 ? -3.939 -1.805 15.571 1.00 97.69 87 LEU A C 1
ATOM 705 O O . LEU A 1 87 ? -3.614 -0.841 16.264 1.00 97.69 87 LEU A O 1
ATOM 709 N N . LYS A 1 88 ? -4.146 -3.015 16.101 1.00 96.50 88 LYS A N 1
ATOM 710 C CA . LYS A 1 88 ? -3.938 -3.297 17.533 1.00 96.50 88 LYS A CA 1
ATOM 711 C C . LYS A 1 88 ? -2.470 -3.579 17.816 1.00 96.50 88 LYS A C 1
ATOM 713 O O . LYS A 1 88 ? -1.878 -2.939 18.676 1.00 96.50 88 LYS A O 1
ATOM 718 N N . SER A 1 89 ? -1.897 -4.521 17.077 1.00 97.19 89 SER A N 1
ATOM 719 C CA . SER A 1 89 ? -0.502 -4.950 17.204 1.00 97.19 89 SER A CA 1
ATOM 720 C C . SER A 1 89 ? 0.484 -4.038 16.474 1.00 97.19 89 SER A C 1
ATOM 722 O O . SER A 1 89 ? 1.671 -4.063 16.789 1.00 97.19 89 SER A O 1
ATOM 724 N N . LYS A 1 90 ? 0.001 -3.234 15.517 1.00 95.75 90 LYS A N 1
ATOM 725 C CA . LYS A 1 90 ? 0.802 -2.411 14.596 1.00 95.75 90 LYS A CA 1
ATOM 726 C C . LYS A 1 90 ? 1.744 -3.232 13.709 1.00 95.75 90 LYS A C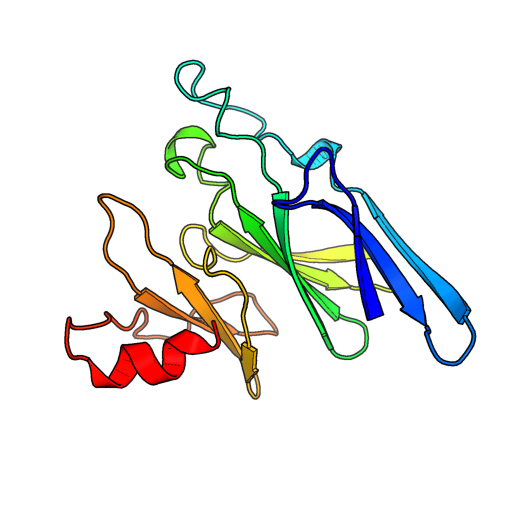 1
ATOM 728 O O . LYS A 1 90 ? 2.755 -2.714 13.246 1.00 95.75 90 LYS A O 1
ATOM 733 N N . GLN A 1 91 ? 1.413 -4.498 13.466 1.00 96.50 91 GLN A N 1
ATOM 734 C CA . GLN A 1 91 ? 2.200 -5.390 12.619 1.00 96.50 91 GLN A CA 1
ATOM 735 C C . GLN A 1 91 ? 1.563 -5.550 11.241 1.00 96.50 91 GLN A C 1
ATOM 737 O O . GLN A 1 91 ? 0.336 -5.558 11.105 1.00 96.50 91 GLN A O 1
ATOM 742 N N . ALA A 1 92 ? 2.411 -5.696 10.223 1.00 96.88 92 ALA A N 1
ATOM 743 C CA . ALA A 1 92 ? 1.968 -6.110 8.902 1.00 96.88 92 ALA A CA 1
ATOM 744 C C . ALA A 1 92 ? 1.446 -7.552 8.973 1.00 96.88 92 ALA A C 1
ATOM 746 O O . ALA A 1 92 ? 2.132 -8.446 9.466 1.00 96.88 92 ALA A O 1
ATOM 747 N N . LEU A 1 93 ? 0.225 -7.759 8.490 1.00 98.44 93 LEU A N 1
ATOM 748 C CA . LEU A 1 93 ? -0.396 -9.071 8.335 1.00 98.44 93 LEU A CA 1
ATOM 749 C C . LEU A 1 93 ? 0.100 -9.748 7.059 1.00 98.44 93 LEU A C 1
ATOM 751 O O . LEU A 1 93 ? 0.430 -10.930 7.063 1.00 98.44 93 LEU A O 1
ATOM 755 N N . TRP A 1 94 ? 0.161 -8.978 5.975 1.00 98.50 94 TRP A N 1
ATOM 756 C CA . TRP A 1 94 ? 0.680 -9.406 4.686 1.00 98.50 94 TRP A CA 1
ATOM 757 C C . TRP A 1 94 ? 1.093 -8.196 3.846 1.00 98.50 94 TRP A C 1
ATOM 759 O O . TRP A 1 94 ? 0.616 -7.075 4.052 1.00 98.50 94 TRP A O 1
ATOM 769 N N . THR A 1 95 ? 1.944 -8.462 2.860 1.00 97.50 95 THR A N 1
ATOM 770 C CA . THR A 1 95 ? 2.278 -7.554 1.760 1.00 97.50 95 THR A CA 1
ATOM 771 C C . THR A 1 95 ? 1.994 -8.293 0.456 1.00 97.50 95 THR A C 1
ATOM 773 O O . THR A 1 95 ? 2.340 -9.469 0.330 1.00 97.50 95 THR A O 1
ATOM 776 N N . SER A 1 96 ? 1.320 -7.644 -0.493 1.00 97.75 96 SER A N 1
ATOM 777 C CA . SER A 1 96 ? 1.051 -8.241 -1.802 1.00 97.75 96 SER A CA 1
ATOM 778 C C . SER A 1 96 ? 2.334 -8.358 -2.626 1.00 97.75 96 SER A C 1
ATOM 780 O O . SER A 1 96 ? 3.364 -7.765 -2.306 1.00 97.75 96 SER A O 1
ATOM 782 N N . GLN A 1 97 ? 2.258 -9.056 -3.758 1.00 95.56 97 GLN A N 1
ATOM 783 C CA . GLN A 1 97 ? 3.276 -8.894 -4.796 1.00 95.56 97 GLN A CA 1
ATOM 784 C C . GLN A 1 97 ? 3.315 -7.442 -5.315 1.00 95.56 97 GLN A C 1
ATOM 786 O O . GLN A 1 97 ? 2.350 -6.689 -5.161 1.00 95.56 97 GLN A O 1
ATOM 791 N N . SER A 1 98 ? 4.423 -7.079 -5.951 1.00 95.88 98 SER A N 1
ATOM 792 C CA . SER A 1 98 ? 4.642 -5.802 -6.638 1.00 95.88 98 SER A CA 1
ATOM 793 C C . SER A 1 98 ? 3.780 -5.655 -7.893 1.00 95.88 98 SER A C 1
ATOM 795 O O . SER A 1 98 ? 3.293 -6.651 -8.431 1.00 95.88 98 SER A O 1
ATOM 797 N N . LEU A 1 99 ? 3.692 -4.430 -8.422 1.00 94.94 99 LEU A N 1
ATOM 798 C CA . LEU A 1 99 ? 3.049 -4.124 -9.713 1.00 94.94 99 LEU A CA 1
ATOM 799 C C . LEU A 1 99 ? 1.551 -4.466 -9.769 1.00 94.94 99 LEU A C 1
ATOM 801 O O . LEU A 1 99 ? 1.028 -4.907 -10.793 1.00 94.94 99 LEU A O 1
ATOM 805 N N . VAL A 1 100 ? 0.856 -4.268 -8.651 1.00 95.38 100 VAL A N 1
ATOM 806 C CA . VAL A 1 100 ? -0.588 -4.512 -8.533 1.00 95.38 100 VAL A CA 1
ATOM 807 C C . VAL A 1 100 ? -1.379 -3.284 -8.100 1.00 95.38 100 VAL A C 1
ATOM 809 O O . VAL A 1 100 ? -2.585 -3.277 -8.304 1.00 95.38 100 VAL A O 1
ATOM 812 N N . SER A 1 101 ? -0.740 -2.260 -7.519 1.00 95.12 101 SER A N 1
ATOM 813 C CA . SER A 1 101 ? -1.443 -1.113 -6.930 1.00 95.12 101 SER A CA 1
ATOM 814 C C . SER A 1 101 ? -0.675 0.203 -7.069 1.00 95.12 101 SER A C 1
ATOM 816 O O . SER A 1 101 ? 0.104 0.570 -6.191 1.00 95.12 101 SER A O 1
ATOM 818 N N . ASN A 1 102 ? -0.899 0.931 -8.164 1.00 92.50 102 ASN A N 1
ATOM 819 C CA . ASN A 1 102 ? -0.457 2.326 -8.317 1.00 92.50 102 ASN A CA 1
ATOM 820 C C . ASN A 1 102 ? -1.520 3.267 -8.913 1.00 92.50 102 ASN A C 1
ATOM 822 O O . ASN A 1 102 ? -1.189 4.398 -9.265 1.00 92.50 102 ASN A O 1
ATOM 826 N N . ALA A 1 103 ? -2.775 2.816 -9.018 1.00 89.69 103 ALA A N 1
ATOM 827 C CA . ALA A 1 103 ? -3.913 3.692 -9.292 1.00 89.69 103 ALA A CA 1
ATOM 828 C C . ALA A 1 103 ? -4.076 4.767 -8.194 1.00 89.69 103 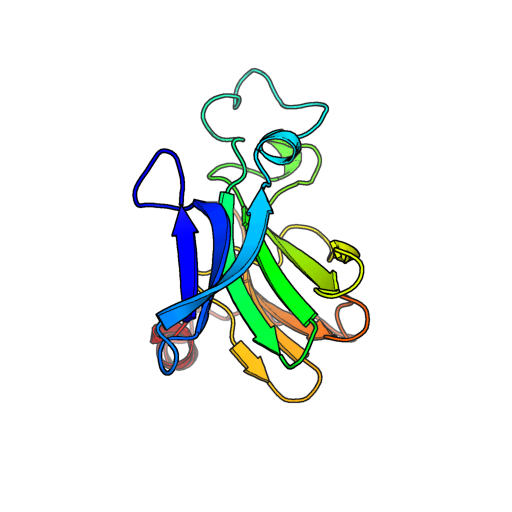ALA A C 1
ATOM 830 O O . ALA A 1 103 ? -3.440 4.694 -7.138 1.00 89.69 103 ALA A O 1
ATOM 831 N N . SER A 1 104 ? -4.916 5.778 -8.444 1.00 88.31 104 SER A N 1
ATOM 832 C CA . SER A 1 104 ? -5.074 6.903 -7.507 1.00 88.31 104 SER A CA 1
ATOM 833 C C . SER A 1 104 ? -5.760 6.470 -6.211 1.00 88.31 104 SER A C 1
ATOM 835 O O . SER A 1 104 ? -5.520 7.065 -5.163 1.00 88.31 104 SER A O 1
ATOM 837 N N . ASN A 1 105 ? -6.589 5.426 -6.266 1.00 91.81 105 ASN A N 1
ATOM 838 C CA . ASN A 1 105 ? -7.132 4.756 -5.093 1.00 91.81 105 ASN A CA 1
ATOM 839 C C . ASN A 1 105 ? -7.344 3.243 -5.332 1.00 91.81 105 ASN A C 1
ATOM 841 O O . ASN A 1 105 ? -6.955 2.683 -6.360 1.00 91.81 105 ASN A O 1
ATOM 845 N N . PHE A 1 106 ? -7.956 2.572 -4.355 1.00 95.50 106 PHE A N 1
ATOM 846 C CA . PHE A 1 106 ? -8.513 1.232 -4.513 1.00 95.50 106 PHE A CA 1
ATOM 847 C C . PHE A 1 106 ? -9.883 1.147 -3.834 1.00 95.50 106 PHE A C 1
ATOM 849 O O . PHE A 1 106 ? -10.203 1.944 -2.952 1.00 95.50 106 PHE A O 1
ATOM 856 N N . LEU A 1 107 ? -10.678 0.140 -4.198 1.00 95.75 107 LEU A N 1
ATOM 857 C CA . LEU A 1 107 ? -12.003 -0.089 -3.620 1.00 95.75 107 LEU A CA 1
ATOM 858 C C . LEU A 1 107 ? -12.034 -1.358 -2.775 1.00 95.75 107 LEU A C 1
ATOM 860 O O . LEU A 1 107 ? -11.575 -2.421 -3.193 1.00 95.75 107 LEU A O 1
ATOM 864 N N . MET A 1 108 ? -12.661 -1.255 -1.607 1.00 96.00 108 MET A N 1
ATOM 865 C CA . MET A 1 108 ? -13.009 -2.401 -0.773 1.00 96.00 108 MET A CA 1
ATOM 866 C C . MET A 1 108 ? -14.263 -3.072 -1.348 1.00 96.00 108 MET A C 1
ATOM 868 O O . MET A 1 108 ? -15.327 -2.456 -1.390 1.00 96.00 108 MET A O 1
ATOM 872 N N . PHE A 1 109 ? -14.157 -4.325 -1.793 1.00 90.81 109 PHE A N 1
ATOM 873 C CA . PHE A 1 109 ? -15.247 -5.053 -2.448 1.00 90.81 109 PHE A CA 1
ATOM 874 C C . PHE A 1 109 ? -15.350 -6.491 -1.931 1.00 90.81 109 PHE A C 1
ATOM 876 O O . PHE A 1 109 ? -14.521 -7.332 -2.267 1.00 90.81 109 PHE A O 1
ATOM 883 N N . GLU A 1 110 ? -16.381 -6.779 -1.133 1.00 93.94 110 GLU A N 1
ATOM 884 C CA . GLU A 1 110 ? -16.592 -8.100 -0.514 1.00 93.94 110 GLU A CA 1
ATOM 885 C C . GLU A 1 110 ? -15.322 -8.590 0.215 1.00 93.94 110 GLU A C 1
ATOM 887 O O . GLU A 1 110 ? -14.813 -7.885 1.084 1.00 93.94 110 GLU A O 1
ATOM 892 N N . ASP A 1 111 ? -14.775 -9.749 -0.158 1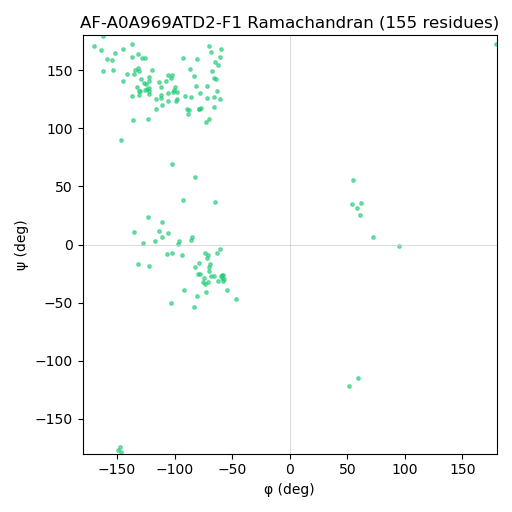.00 96.00 111 ASP A N 1
ATOM 893 C CA . ASP A 1 111 ? -13.534 -10.318 0.390 1.00 96.00 111 ASP A CA 1
ATOM 894 C C . ASP A 1 111 ? -12.258 -9.793 -0.301 1.00 96.00 111 ASP A C 1
ATOM 896 O O . ASP A 1 111 ? -11.150 -10.288 -0.057 1.00 96.00 111 ASP A O 1
ATOM 900 N N . PHE A 1 112 ? -12.399 -8.818 -1.199 1.00 96.38 112 PHE A N 1
ATOM 901 C CA . PHE A 1 112 ? -11.348 -8.363 -2.099 1.00 96.38 112 PHE A CA 1
ATOM 902 C C . PHE A 1 112 ? -11.090 -6.859 -2.021 1.00 96.38 112 PHE A C 1
ATOM 904 O O . PHE A 1 112 ? -11.915 -6.056 -1.587 1.00 96.38 112 PHE A O 1
ATOM 911 N N . ILE A 1 113 ? -9.915 -6.483 -2.502 1.00 97.12 113 ILE A N 1
ATOM 912 C CA . ILE A 1 113 ? -9.526 -5.119 -2.818 1.00 97.12 113 ILE A CA 1
ATOM 913 C C . ILE A 1 113 ? -9.398 -5.043 -4.334 1.00 97.12 113 ILE A C 1
ATOM 915 O O . ILE A 1 113 ? -8.606 -5.785 -4.919 1.00 97.12 113 ILE A O 1
ATOM 919 N N . LEU A 1 114 ? -10.188 -4.180 -4.968 1.00 95.62 114 LEU A N 1
ATOM 920 C CA . LEU A 1 114 ? -10.075 -3.880 -6.391 1.00 95.62 114 LEU A CA 1
ATOM 921 C C . LEU A 1 114 ? -9.102 -2.717 -6.573 1.00 95.62 114 LEU A C 1
ATOM 923 O O . LEU A 1 114 ? -9.371 -1.609 -6.114 1.00 95.62 114 LEU A O 1
ATOM 927 N N . THR A 1 115 ? -7.993 -2.968 -7.258 1.00 94.88 115 THR A N 1
ATOM 928 C CA . THR A 1 115 ? -6.949 -1.974 -7.534 1.00 94.88 115 THR A CA 1
ATOM 929 C C . THR A 1 115 ? -6.470 -2.082 -8.985 1.00 94.88 115 THR A C 1
ATOM 931 O O . THR A 1 115 ? -6.879 -2.983 -9.728 1.00 94.88 115 THR A O 1
ATOM 934 N N . GLY A 1 116 ? -5.630 -1.143 -9.405 1.00 92.31 116 GLY A N 1
ATOM 935 C CA . GLY A 1 116 ? -5.065 -1.077 -10.742 1.00 92.31 116 GLY A CA 1
ATOM 936 C C . GLY A 1 116 ? -3.556 -0.885 -10.728 1.00 92.31 116 GLY A C 1
ATOM 937 O O . GLY A 1 116 ? -2.997 -0.234 -9.841 1.00 92.31 116 GLY A O 1
ATOM 938 N N . TYR A 1 117 ? -2.921 -1.425 -11.763 1.00 92.62 117 TYR A N 1
ATOM 939 C CA . TYR A 1 117 ? -1.543 -1.111 -12.104 1.00 92.62 117 TYR A CA 1
ATOM 940 C C . TYR A 1 117 ? -1.432 -0.680 -13.563 1.00 92.62 117 TYR A C 1
ATOM 942 O O . TYR A 1 117 ? -2.043 -1.305 -14.431 1.00 92.62 117 TYR A O 1
ATOM 950 N N . GLY A 1 118 ? -0.617 0.339 -13.817 1.00 89.69 118 GLY A N 1
ATOM 951 C CA . GLY A 1 118 ? -0.199 0.761 -15.150 1.00 89.69 118 GLY A CA 1
ATOM 952 C C . GLY A 1 118 ? 1.040 1.652 -15.083 1.00 89.69 118 GLY A C 1
ATOM 953 O O . GLY A 1 118 ? 1.243 2.371 -14.101 1.00 89.69 118 GLY A O 1
ATOM 954 N N . PHE A 1 119 ? 1.890 1.608 -16.107 1.00 88.94 119 PHE A N 1
ATOM 955 C CA . PHE A 1 119 ? 3.072 2.470 -16.203 1.00 88.94 119 PHE A CA 1
ATOM 956 C C . PHE A 1 119 ? 3.450 2.720 -17.668 1.00 88.94 119 PHE A C 1
ATOM 958 O O . PHE A 1 119 ? 2.964 2.022 -18.549 1.00 88.94 119 PHE A O 1
ATOM 965 N N . THR A 1 120 ? 4.297 3.717 -17.946 1.00 85.62 120 THR A N 1
ATOM 966 C CA . THR A 1 120 ? 4.548 4.243 -19.307 1.00 85.62 120 THR A CA 1
ATOM 967 C C . THR A 1 120 ? 4.781 3.161 -20.368 1.00 85.62 120 THR A C 1
ATOM 969 O O . THR A 1 120 ? 4.147 3.203 -21.421 1.00 85.62 120 THR A O 1
ATOM 972 N N . ASP A 1 121 ? 5.635 2.179 -20.067 1.00 87.25 121 ASP A N 1
ATOM 973 C CA . ASP A 1 121 ? 5.970 1.068 -20.968 1.00 87.25 121 ASP A CA 1
ATOM 974 C C . ASP A 1 121 ? 5.418 -0.287 -20.479 1.00 87.25 121 ASP A C 1
ATOM 976 O O . ASP A 1 121 ? 5.874 -1.349 -20.911 1.00 87.25 121 ASP A O 1
ATOM 980 N N . GLU A 1 122 ? 4.425 -0.274 -19.585 1.00 85.75 122 GLU A N 1
ATOM 981 C CA . GLU A 1 122 ? 3.816 -1.473 -19.007 1.00 85.75 122 GLU A CA 1
ATOM 982 C C . GLU A 1 122 ? 2.300 -1.524 -19.274 1.00 85.75 122 GLU A C 1
ATOM 984 O O . GLU A 1 122 ? 1.624 -0.498 -19.317 1.00 85.75 122 GLU A O 1
ATOM 989 N N . PRO A 1 123 ? 1.723 -2.714 -19.509 1.00 86.06 123 PRO A N 1
ATOM 990 C CA . PRO A 1 123 ? 0.285 -2.855 -19.727 1.00 86.06 123 PRO A CA 1
ATOM 991 C C . PRO A 1 123 ? -0.553 -2.510 -18.484 1.00 86.06 123 PRO A C 1
ATOM 993 O O . PRO A 1 123 ? -0.223 -2.912 -17.372 1.00 86.06 123 PRO A O 1
ATOM 996 N N . ASP A 1 124 ? -1.708 -1.881 -18.719 1.00 86.38 124 ASP A N 1
ATOM 997 C CA . ASP A 1 124 ? -2.690 -1.590 -17.672 1.00 86.38 124 ASP A CA 1
ATOM 998 C C . ASP A 1 124 ? -3.523 -2.831 -17.303 1.00 86.38 124 ASP A C 1
ATOM 1000 O O . ASP A 1 124 ? -4.126 -3.497 -18.162 1.00 86.38 124 ASP A O 1
ATOM 1004 N N . PHE A 1 125 ? -3.622 -3.104 -16.006 1.00 89.50 125 PHE A N 1
ATOM 1005 C CA . PHE A 1 125 ? -4.356 -4.233 -15.445 1.00 89.50 125 PHE A CA 1
ATOM 1006 C C . PHE A 1 125 ? -5.222 -3.814 -14.258 1.00 89.50 125 PHE A C 1
ATOM 1008 O O . PHE A 1 125 ? -4.866 -2.914 -13.499 1.00 89.50 125 PHE A O 1
ATOM 1015 N N . LEU A 1 126 ? -6.333 -4.532 -14.069 1.00 91.56 126 LEU A N 1
ATOM 1016 C CA . LEU A 1 126 ? -7.073 -4.539 -12.808 1.00 91.56 126 LEU A CA 1
ATOM 1017 C C . LEU A 1 126 ? -6.781 -5.825 -12.037 1.00 91.56 126 LEU A C 1
ATOM 1019 O O . LEU A 1 126 ? -6.704 -6.917 -12.616 1.00 91.56 126 LEU A O 1
ATOM 1023 N N . TYR A 1 127 ? -6.699 -5.688 -10.719 1.00 93.25 127 TYR A N 1
ATOM 1024 C CA . TYR A 1 127 ? -6.436 -6.780 -9.792 1.00 93.25 127 TYR A CA 1
ATOM 1025 C C . TYR A 1 127 ? -7.528 -6.846 -8.734 1.00 93.25 127 TYR A C 1
ATOM 1027 O O . TYR A 1 127 ? -7.938 -5.824 -8.191 1.00 93.25 127 TYR A O 1
ATOM 1035 N N . LEU A 1 128 ? -7.962 -8.067 -8.419 1.00 94.25 128 LEU A N 1
ATOM 1036 C CA . LEU A 1 128 ? -8.604 -8.358 -7.143 1.00 94.25 128 LEU A CA 1
ATOM 1037 C C . LEU A 1 128 ? -7.547 -8.958 -6.228 1.00 94.25 128 LEU A C 1
ATOM 1039 O O . LEU A 1 128 ? -6.913 -9.948 -6.587 1.00 94.25 128 LEU A O 1
ATOM 1043 N N . ILE A 1 129 ? -7.376 -8.368 -5.054 1.00 96.25 129 ILE A N 1
ATOM 1044 C CA . ILE A 1 129 ? -6.456 -8.841 -4.023 1.00 96.25 129 ILE A CA 1
ATOM 1045 C C . ILE A 1 129 ? -7.290 -9.335 -2.850 1.00 96.25 129 ILE A C 1
ATOM 1047 O O . ILE A 1 129 ? -8.144 -8.611 -2.348 1.00 96.25 129 ILE A O 1
ATOM 1051 N N . ARG A 1 130 ? -7.069 -10.572 -2.413 1.00 97.19 130 ARG A N 1
ATOM 1052 C CA . ARG A 1 130 ? -7.723 -11.137 -1.231 1.00 97.19 130 ARG A CA 1
ATOM 1053 C C . ARG A 1 130 ? -7.373 -10.320 0.015 1.00 97.19 130 ARG A C 1
ATOM 1055 O O . ARG A 1 130 ? -6.196 -10.185 0.344 1.00 97.19 130 ARG A O 1
ATOM 1062 N N . LYS A 1 131 ? -8.379 -9.833 0.745 1.00 97.94 131 LYS A N 1
ATOM 1063 C CA . LYS A 1 131 ? -8.185 -9.047 1.979 1.00 97.94 131 LYS A CA 1
ATOM 1064 C C . LYS A 1 131 ? -7.487 -9.830 3.094 1.00 97.94 131 LYS A C 1
ATOM 1066 O O . LYS A 1 131 ? -6.756 -9.254 3.893 1.00 97.94 131 LYS A O 1
ATOM 1071 N N . ASP A 1 132 ? -7.697 -11.142 3.155 1.00 97.38 132 ASP A N 1
ATOM 1072 C CA . ASP A 1 132 ? -7.165 -12.003 4.217 1.00 97.38 132 ASP A CA 1
ATOM 1073 C C . ASP A 1 132 ? -5.691 -12.387 4.027 1.00 97.38 132 ASP A C 1
ATOM 1075 O O . ASP A 1 132 ? -5.001 -12.671 5.003 1.00 97.38 132 ASP A O 1
ATOM 1079 N N . THR A 1 133 ? -5.203 -12.392 2.787 1.00 97.56 133 THR A N 1
ATOM 1080 C CA . THR A 1 133 ? -3.905 -12.988 2.430 1.00 97.56 133 THR A CA 1
ATOM 1081 C C . THR A 1 133 ? -3.019 -12.098 1.566 1.00 97.56 133 THR A C 1
ATOM 1083 O O . THR A 1 133 ? -1.832 -12.384 1.434 1.00 97.56 133 THR A O 1
ATOM 1086 N N . GLY A 1 134 ? -3.565 -11.060 0.928 1.00 97.31 134 GLY A N 1
ATOM 1087 C CA . GLY A 1 134 ? -2.838 -10.251 -0.054 1.00 97.31 134 GLY A CA 1
ATOM 1088 C C . GLY A 1 134 ? -2.594 -10.960 -1.388 1.00 97.31 134 GLY A C 1
ATOM 1089 O O . GLY A 1 134 ? -1.883 -10.433 -2.246 1.00 97.31 134 GLY A O 1
ATOM 1090 N N . ALA A 1 135 ? -3.164 -12.153 -1.575 1.00 96.31 135 ALA A N 1
ATOM 1091 C CA . ALA A 1 135 ? -2.961 -12.976 -2.758 1.00 96.31 135 ALA A CA 1
ATOM 1092 C C . ALA A 1 135 ? -3.934 -12.618 -3.891 1.00 96.31 135 ALA A C 1
ATOM 1094 O O . ALA A 1 135 ? -5.075 -12.208 -3.663 1.00 96.31 135 ALA A O 1
ATOM 1095 N N . LEU A 1 136 ? -3.494 -12.844 -5.127 1.00 93.31 136 LEU A N 1
ATOM 1096 C CA . LEU A 1 136 ? -4.359 -12.800 -6.301 1.00 93.31 136 LEU A CA 1
ATOM 1097 C C . LEU A 1 136 ? -5.127 -14.128 -6.438 1.00 93.31 136 LEU A C 1
ATOM 1099 O O . LEU A 1 136 ? -4.515 -15.192 -6.314 1.00 93.31 136 LEU A O 1
ATOM 1103 N N . PRO A 1 137 ? -6.437 -14.113 -6.739 1.00 88.06 137 PRO A N 1
ATOM 1104 C CA . PRO A 1 137 ? -7.145 -15.324 -7.140 1.00 88.06 137 PRO A CA 1
ATOM 1105 C C . PRO A 1 137 ? -6.596 -15.846 -8.476 1.00 88.06 137 PRO A C 1
ATOM 1107 O O . PRO A 1 137 ? -6.076 -15.089 -9.289 1.00 88.06 137 PRO A O 1
ATOM 1110 N N . ALA A 1 138 ? -6.768 -17.129 -8.778 1.00 77.00 138 ALA A N 1
ATOM 1111 C CA . ALA A 1 138 ? -6.608 -17.612 -10.152 1.00 77.00 138 ALA A CA 1
ATOM 1112 C C . ALA A 1 138 ? -7.913 -17.368 -10.948 1.00 77.00 138 ALA A C 1
ATOM 1114 O O . ALA A 1 138 ? -8.986 -17.510 -10.358 1.00 77.00 138 ALA A O 1
ATOM 1115 N N . PRO A 1 139 ? -7.886 -17.053 -12.263 1.00 66.94 139 PRO A N 1
ATOM 1116 C CA . PRO A 1 139 ? -6.734 -16.852 -13.151 1.00 66.94 139 PRO A CA 1
ATOM 1117 C C . PRO A 1 139 ? -6.442 -15.355 -13.429 1.00 66.94 139 PRO A C 1
ATOM 1119 O O . PRO A 1 139 ? -6.660 -14.870 -14.537 1.00 66.94 139 PRO A O 1
ATOM 1122 N N . PHE A 1 140 ? -5.974 -14.599 -12.432 1.00 70.12 140 PHE A N 1
ATOM 1123 C CA . PHE A 1 140 ? -5.614 -13.178 -12.589 1.00 70.12 140 PHE A CA 1
ATOM 1124 C C . PHE A 1 140 ? -4.221 -12.974 -13.222 1.00 70.12 140 PHE A C 1
ATOM 1126 O O . PHE A 1 140 ? -3.391 -13.884 -13.144 1.00 70.12 140 PHE A O 1
ATOM 1133 N N . PRO A 1 141 ? -3.923 -11.784 -13.799 1.00 72.88 141 PRO A N 1
ATOM 1134 C CA . PRO A 1 141 ? -4.744 -10.559 -13.838 1.00 72.88 141 PRO A CA 1
ATOM 1135 C C . PRO A 1 141 ? -5.646 -10.386 -15.069 1.00 72.88 141 PRO A C 1
ATOM 1137 O O . PRO A 1 141 ? -5.404 -10.956 -16.132 1.00 72.88 141 PRO A O 1
ATOM 1140 N N . TRP A 1 142 ? -6.669 -9.527 -14.947 1.00 67.19 142 TRP A N 1
ATOM 1141 C CA . TRP A 1 142 ? -7.537 -9.159 -16.071 1.00 67.19 142 TRP A CA 1
ATOM 1142 C C . TRP A 1 142 ? -6.949 -7.976 -16.836 1.00 67.19 142 TRP A C 1
ATOM 1144 O O . TRP A 1 142 ? -6.847 -6.860 -16.321 1.00 67.19 142 TRP A O 1
ATOM 1154 N N . ARG A 1 143 ? -6.590 -8.210 -18.101 1.00 67.06 143 ARG A N 1
ATOM 1155 C CA . ARG A 1 143 ? -6.100 -7.157 -18.996 1.00 67.06 143 ARG A CA 1
ATOM 1156 C C . ARG A 1 143 ? -7.225 -6.218 -19.402 1.00 67.06 143 ARG A C 1
ATOM 1158 O O . ARG A 1 143 ? -8.207 -6.651 -20.010 1.00 67.06 143 ARG A O 1
ATOM 1165 N N . LEU A 1 144 ? -7.027 -4.924 -19.180 1.00 58.06 144 LEU A N 1
ATOM 1166 C CA . LEU A 1 144 ? -7.889 -3.906 -19.762 1.00 58.06 144 LEU A CA 1
ATOM 1167 C C . LEU A 1 144 ? -7.627 -3.856 -21.276 1.00 58.06 144 LEU A C 1
ATOM 1169 O O . LEU A 1 144 ? -6.581 -3.406 -21.739 1.00 58.06 144 LEU A O 1
ATOM 1173 N N . HIS A 1 145 ? -8.567 -4.345 -22.089 1.00 50.41 145 HIS A N 1
ATOM 1174 C CA . HIS A 1 145 ? -8.567 -4.004 -23.515 1.00 50.41 145 HIS A CA 1
ATOM 1175 C C . HIS A 1 145 ? -8.886 -2.512 -23.670 1.00 50.41 145 HIS A C 1
ATOM 1177 O O . HIS A 1 145 ? -9.656 -1.963 -22.884 1.00 50.41 145 HIS A O 1
ATOM 1183 N N . ARG A 1 146 ? -8.351 -1.862 -24.717 1.00 47.28 146 ARG A N 1
ATOM 1184 C CA . ARG A 1 146 ? -8.611 -0.452 -25.092 1.00 47.28 146 ARG A CA 1
ATOM 1185 C C . ARG A 1 146 ? -10.073 -0.180 -25.511 1.00 47.28 146 ARG A C 1
ATOM 1187 O O . ARG A 1 146 ? -10.315 0.586 -26.438 1.00 47.28 146 ARG A O 1
ATOM 1194 N N . ASN A 1 147 ? -11.058 -0.815 -24.882 1.00 42.56 147 ASN A N 1
ATOM 1195 C CA . ASN A 1 147 ? -12.468 -0.557 -25.116 1.00 42.56 147 ASN A CA 1
ATOM 1196 C C . ASN A 1 147 ? -12.993 0.384 -24.021 1.00 42.56 147 ASN A C 1
ATOM 1198 O O . ASN A 1 147 ? -12.853 0.138 -22.824 1.00 42.56 147 ASN A O 1
ATOM 1202 N N . THR A 1 148 ? -13.551 1.508 -24.453 1.00 47.16 148 THR A N 1
ATOM 1203 C CA . THR A 1 148 ? -13.839 2.735 -23.690 1.00 47.16 148 THR A CA 1
ATOM 1204 C C . THR A 1 148 ? -14.839 2.576 -22.539 1.00 47.16 148 THR A C 1
ATOM 1206 O O . THR A 1 148 ? -14.991 3.496 -21.737 1.00 47.16 148 THR A O 1
ATOM 1209 N N . SER A 1 149 ? -15.484 1.418 -22.405 1.00 43.59 149 SER A N 1
ATOM 1210 C CA . SER A 1 149 ? -16.490 1.149 -21.373 1.00 43.59 149 SER A CA 1
ATOM 1211 C C . SER A 1 149 ? -15.898 0.959 -19.970 1.00 43.59 149 SER A C 1
ATOM 1213 O O . SER A 1 149 ? -16.507 1.401 -19.002 1.00 43.59 149 SER A O 1
ATOM 1215 N N . LEU A 1 150 ? -14.693 0.385 -19.843 1.00 43.75 150 LEU A N 1
ATOM 1216 C CA . LEU A 1 150 ? -14.019 0.209 -18.543 1.00 43.75 150 LEU A CA 1
ATOM 1217 C C . LEU A 1 150 ? -13.369 1.501 -18.025 1.00 43.75 150 LEU A C 1
ATOM 1219 O O . LEU A 1 150 ? -13.301 1.699 -16.817 1.00 43.75 150 LEU A O 1
ATOM 1223 N N . LYS A 1 151 ? -13.008 2.445 -18.909 1.00 40.56 151 LYS A N 1
ATOM 1224 C CA . LYS A 1 151 ? -12.531 3.780 -18.497 1.00 40.56 151 LYS A CA 1
ATOM 1225 C C . LYS A 1 151 ? -13.554 4.543 -17.650 1.00 40.56 151 LYS A C 1
ATOM 1227 O O . LYS A 1 151 ? -13.163 5.346 -16.817 1.00 40.56 151 LYS A O 1
ATOM 1232 N N . LYS A 1 152 ? -14.857 4.290 -17.836 1.00 40.91 152 LYS A N 1
ATOM 1233 C CA . LYS A 1 152 ? -15.914 4.904 -17.014 1.00 40.91 152 LYS A CA 1
ATOM 1234 C C . LYS A 1 152 ? -16.006 4.306 -15.608 1.00 40.91 152 LYS A C 1
ATOM 1236 O O . LYS A 1 152 ? -16.390 5.026 -14.698 1.00 40.91 152 LYS A O 1
ATOM 1241 N N . ALA A 1 153 ? -15.644 3.034 -15.431 1.00 43.12 153 ALA A N 1
ATOM 1242 C CA . ALA A 1 153 ? -15.525 2.422 -14.106 1.00 43.12 153 ALA A CA 1
ATOM 1243 C C . ALA A 1 153 ? -14.245 2.890 -13.387 1.00 43.12 153 ALA A C 1
ATOM 1245 O O . ALA A 1 153 ? -14.255 3.076 -12.179 1.00 43.12 153 ALA A O 1
ATOM 1246 N N . ILE A 1 154 ? -13.180 3.151 -14.157 1.00 49.22 154 ILE A N 1
ATOM 1247 C CA . ILE A 1 154 ?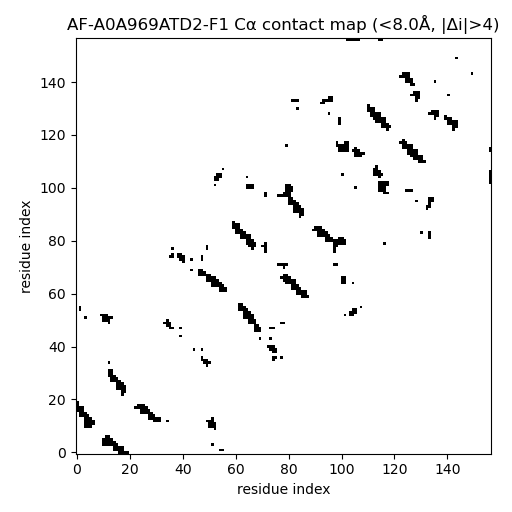 -11.879 3.651 -13.680 1.00 49.22 154 ILE A CA 1
ATOM 1248 C C . ILE A 1 154 ? -11.891 5.160 -13.401 1.00 49.22 154 ILE A C 1
ATOM 1250 O O . ILE A 1 154 ? -11.051 5.638 -12.667 1.00 49.22 154 ILE A O 1
ATOM 1254 N N . ALA A 1 155 ? -12.865 5.941 -13.879 1.00 46.84 155 ALA A N 1
ATOM 1255 C CA . ALA A 1 155 ? -12.966 7.364 -13.511 1.00 46.84 155 ALA A CA 1
ATOM 1256 C C . ALA A 1 155 ? -13.150 7.609 -11.991 1.00 46.84 155 ALA A C 1
ATOM 1258 O O . ALA A 1 155 ? -13.176 8.759 -11.557 1.00 46.84 155 ALA A O 1
ATOM 1259 N N . PHE A 1 156 ? -13.284 6.535 -11.206 1.00 46.38 156 PHE A N 1
ATOM 1260 C CA . PHE A 1 156 ? -13.398 6.519 -9.754 1.00 46.38 156 PHE A CA 1
ATOM 1261 C C . PHE A 1 156 ? -12.237 5.779 -9.048 1.00 46.38 156 PHE A C 1
ATOM 1263 O O . PHE A 1 156 ? -12.286 5.692 -7.823 1.00 46.38 156 PHE A O 1
ATOM 1270 N N . LEU A 1 157 ? -11.227 5.278 -9.787 1.00 48.75 157 LEU A N 1
ATOM 1271 C CA . LEU A 1 157 ? -10.006 4.599 -9.304 1.00 48.75 157 LEU A CA 1
ATOM 1272 C C . LEU A 1 157 ? -8.733 5.323 -9.769 1.00 48.75 157 LEU A C 1
ATOM 1274 O O . LEU A 1 157 ? -7.804 5.505 -8.950 1.00 48.75 157 LEU A O 1
#

Mean predicted aligned error: 5.78 Å

pLDDT: mean 88.12, std 14.84, range [40.56, 98.62]

Sequence (157 aa):
MLLFYGPDYSGGTRLYGYDEATQTYLYGLDFQNYQFAPDNDPADIDFVDQRINWAEQEGNILYISHGHNTYARSSRGMNAYLTAID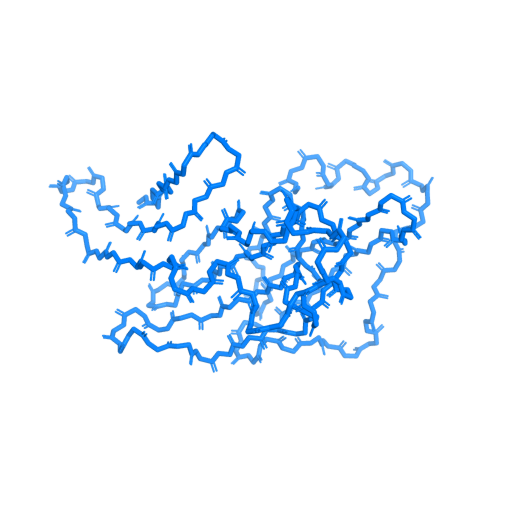LKSKQALWTSQSLVSNASNFLMFEDFILTGYGFTDEPDFLYLIRKDTGALPAPFPWRLHRNTSLKKAIAFL

Solvent-accessible surface area (backbone atoms only — not comparable to full-atom values): 8770 Å² total; per-residue (Å²): 89,80,46,73,43,47,98,54,96,82,38,14,40,31,43,33,40,35,42,76,91,79,72,38,84,72,48,7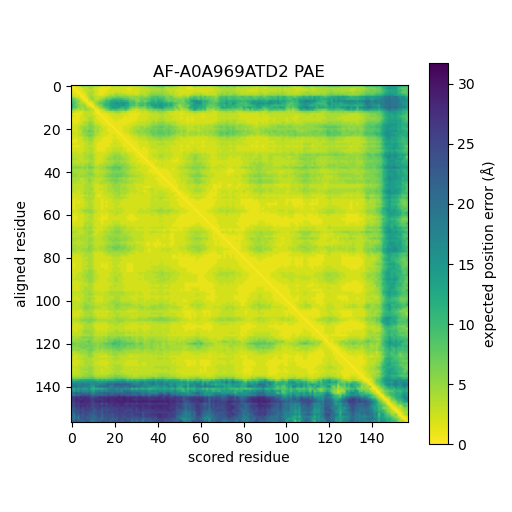5,50,80,39,66,90,62,21,52,50,100,54,60,40,79,92,46,59,94,31,44,60,34,24,39,57,36,71,53,74,59,93,59,36,37,38,35,27,33,27,41,82,58,64,36,76,40,23,73,44,70,22,14,19,43,37,36,29,35,66,86,82,70,41,74,76,35,62,31,64,52,70,39,26,61,41,71,36,66,43,87,48,93,70,27,35,42,28,25,22,65,49,99,93,47,78,47,32,44,35,57,28,32,69,91,62,35,43,69,59,87,90,64,70,52,72,65,66,98,53,76,72,57,56,66,68,46,76,80,54

Radius of gyration: 15.74 Å; Cα contacts (8 Å, |Δi|>4): 340; chains: 1; bounding box: 39×35×44 Å

Nearest PDB structures (foldseek):
  6m93-assembly1_A  TM=6.957E-01  e=2.351E-03  Homo sapiens
  6wnx-assembly3_G  TM=7.286E-01  e=4.821E-03  Homo sapiens
  6m92-assembly1_A  TM=7.092E-01  e=5.384E-03  Homo sapiens
  4ci8-assembly1_A  TM=5.966E-01  e=3.154E-02  Homo sapiens
  8b3k-assembly1_A  TM=5.684E-01  e=1.748E-01  Homo sapiens

Secondary structure (DSSP, 8-state):
-EEEE-SSSS-BSEEEEEETTTTEEEEEEE-GGGSS-SS--GGGGGG---EEEEEEEETTEEEEEEE-SS-GGGGTT-SSEEEEEETTTTEEEEEPPSSS--SS--EEETTEEEEEEEETTEEEEEEEEETTT-PPPTT--EE--S-TTTHHHHTT-

Foldseek 3Di:
DKDADPPDDQFHQKIWDADPVVRDTDDMDGNQVVQAAPAFAPVCVVWSGKGFLEWDDDPQKIKTFIATQD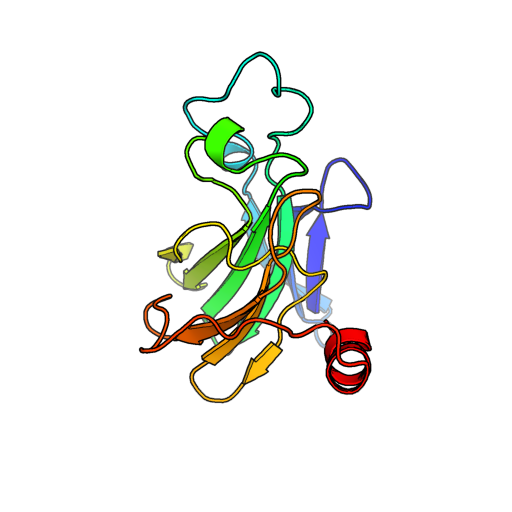DCVRRVFRHGKIWIAGNVVRDTQEIAGHQAADQNYWDDDDQWIWHWGDDDPGFIWIFTAGPNYRDGDPPDTDGDDPDCPVVVVSVVD